Protein AF-A0A0L8VAP2-F1 (afdb_monomer_lite)

Secondary structure (DSSP, 8-state):
---------SHHHHHHHHHHHHTTS------------GGGGGTTSS-HHHHHHHHHHHHHHHHHHHHT--

Foldseek 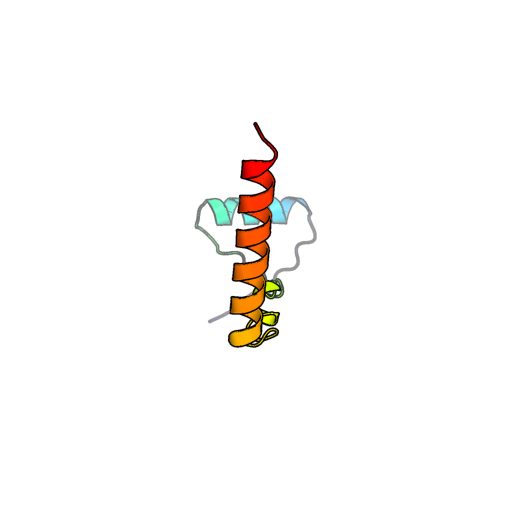3Di:
DDDDDDDDPDPCVVVVVVVCVVVVNDDDDDPDDPPPPVVVVCVPVDDPVRVVVVVVVVVVVVVVVVVVPD

Organism: NCBI:txid1409788

Structure (mmCIF, N/CA/C/O backbone):
data_AF-A0A0L8VAP2-F1
#
_entry.id   AF-A0A0L8VAP2-F1
#
loop_
_atom_site.group_PDB
_atom_site.id
_atom_site.type_symbol
_atom_site.label_atom_id
_atom_site.label_alt_id
_atom_site.label_comp_id
_atom_site.label_asym_id
_atom_site.label_entity_id
_atom_site.label_seq_id
_atom_site.pdbx_PDB_ins_code
_atom_site.Cartn_x
_atom_site.Cartn_y
_atom_site.Cartn_z
_atom_site.occupancy
_atom_site.B_iso_or_equiv
_atom_site.auth_seq_id
_atom_site.auth_comp_id
_atom_site.auth_asym_id
_atom_site.auth_atom_id
_atom_site.pdbx_PDB_model_num
ATOM 1 N N . MET A 1 1 ? 4.010 5.356 34.610 1.00 53.47 1 MET A N 1
ATOM 2 C CA . MET A 1 1 ? 2.965 5.479 33.572 1.00 53.47 1 MET A CA 1
ATOM 3 C C . MET A 1 1 ? 1.831 4.552 33.946 1.00 53.47 1 MET A C 1
ATOM 5 O O . MET A 1 1 ? 2.038 3.346 33.964 1.00 53.47 1 MET A O 1
ATOM 9 N N . GLU A 1 2 ? 0.670 5.100 34.276 1.00 63.53 2 GLU A N 1
ATOM 10 C CA . GLU A 1 2 ? -0.531 4.314 34.566 1.00 63.53 2 GLU A CA 1
ATOM 11 C C . GLU A 1 2 ? -1.327 4.144 33.266 1.00 63.53 2 GLU A C 1
ATOM 13 O O . GLU A 1 2 ? -1.488 5.099 32.509 1.00 63.53 2 GLU A O 1
ATOM 18 N N . THR A 1 3 ? -1.760 2.920 32.951 1.00 69.44 3 THR A N 1
ATOM 19 C CA . THR A 1 3 ? -2.499 2.617 31.713 1.00 69.44 3 THR A CA 1
ATOM 20 C C . THR A 1 3 ? -3.877 2.089 32.072 1.00 69.44 3 THR A C 1
ATOM 22 O O . THR A 1 3 ? -3.987 1.050 32.719 1.00 69.44 3 THR A O 1
ATOM 25 N N . ILE A 1 4 ? -4.926 2.778 31.623 1.00 70.25 4 ILE A N 1
ATOM 26 C CA . ILE A 1 4 ? -6.313 2.353 31.827 1.00 70.25 4 ILE A CA 1
ATOM 27 C C . ILE A 1 4 ? -6.817 1.725 30.529 1.00 70.25 4 ILE A C 1
ATOM 29 O O . ILE A 1 4 ? -6.871 2.379 29.487 1.00 70.25 4 ILE A O 1
ATOM 33 N N . LYS A 1 5 ? -7.183 0.442 30.584 1.00 71.94 5 LYS A N 1
ATOM 34 C CA . LYS A 1 5 ? -7.818 -0.260 29.466 1.00 71.94 5 LYS A CA 1
ATOM 35 C C . LYS A 1 5 ? -9.333 -0.139 29.615 1.00 71.94 5 LYS A C 1
ATOM 37 O O . LYS A 1 5 ? -9.901 -0.682 30.555 1.00 71.94 5 LYS A O 1
ATOM 42 N N . ILE A 1 6 ? -9.969 0.573 28.690 1.00 73.19 6 ILE A N 1
ATOM 43 C CA . ILE A 1 6 ? -11.424 0.746 28.652 1.00 73.19 6 ILE A CA 1
ATOM 44 C C . ILE A 1 6 ? -12.032 -0.099 27.533 1.00 73.19 6 ILE A C 1
ATOM 46 O O . ILE A 1 6 ? -11.551 -0.088 26.401 1.00 73.19 6 ILE A O 1
ATOM 50 N N . GLU A 1 7 ? -13.098 -0.831 27.850 1.00 75.31 7 GLU A N 1
ATOM 51 C CA . GLU A 1 7 ? -13.892 -1.558 26.862 1.00 75.31 7 GLU A CA 1
ATOM 52 C C . GLU A 1 7 ? -15.101 -0.709 26.455 1.00 75.31 7 GLU A C 1
ATOM 54 O O . GLU A 1 7 ? -15.927 -0.319 27.282 1.00 75.31 7 GLU A O 1
ATOM 59 N N . LEU A 1 8 ? -15.202 -0.399 25.164 1.00 78.75 8 LEU A N 1
ATOM 60 C CA . LEU A 1 8 ? -16.276 0.432 24.630 1.00 78.75 8 LEU A CA 1
ATOM 61 C C . LEU A 1 8 ? -17.429 -0.455 24.166 1.00 78.75 8 LEU A C 1
ATOM 63 O O . LEU A 1 8 ? -17.360 -1.075 23.109 1.00 78.75 8 LEU A O 1
ATOM 67 N N . LYS A 1 9 ? -18.521 -0.476 24.933 1.00 73.88 9 LYS A N 1
ATOM 68 C CA . LYS A 1 9 ? -19.741 -1.222 24.570 1.00 73.88 9 LYS A CA 1
ATOM 69 C C . LYS A 1 9 ? -20.644 -0.475 23.579 1.00 73.88 9 LYS A C 1
ATOM 71 O O . LYS A 1 9 ? -21.495 -1.083 22.938 1.00 73.88 9 LYS A O 1
ATOM 76 N N . ASN A 1 10 ? -20.472 0.843 23.447 1.00 78.81 10 ASN A N 1
ATOM 77 C CA . ASN A 1 10 ? -21.296 1.694 22.588 1.00 78.81 10 ASN A CA 1
ATOM 78 C C . ASN A 1 10 ? -20.546 2.069 21.299 1.00 78.81 10 ASN A C 1
ATOM 80 O O . ASN A 1 10 ? -19.452 2.631 21.354 1.00 78.81 10 ASN A O 1
ATOM 84 N N . LYS A 1 11 ? -21.172 1.827 20.139 1.00 71.50 11 LYS A N 1
ATOM 85 C CA . LYS A 1 11 ? -20.620 2.153 18.811 1.00 71.50 11 LYS A CA 1
ATOM 86 C C . LYS A 1 11 ? -20.303 3.649 18.645 1.00 71.50 11 LYS A C 1
ATOM 88 O O . LYS A 1 11 ? -19.336 3.993 17.972 1.00 71.50 11 LYS A O 1
ATOM 93 N N . ASN A 1 12 ? -21.052 4.530 19.312 1.00 77.19 12 ASN A N 1
ATOM 94 C CA . ASN A 1 12 ? -20.847 5.982 19.254 1.00 77.19 12 ASN A CA 1
ATOM 95 C C . ASN A 1 12 ? -19.634 6.451 20.070 1.00 77.19 12 ASN A C 1
ATOM 97 O O . ASN A 1 12 ? -19.080 7.511 19.790 1.00 77.19 12 ASN A O 1
ATOM 101 N N . ALA A 1 13 ? -19.181 5.665 21.052 1.00 81.25 13 ALA A N 1
ATOM 102 C CA . ALA A 1 13 ? -18.047 6.045 21.891 1.00 81.25 13 ALA A CA 1
ATOM 103 C C . ALA A 1 13 ? -16.739 6.117 21.088 1.00 81.25 13 ALA A C 1
ATOM 105 O O . ALA A 1 13 ? -15.914 6.998 21.317 1.00 81.25 13 ALA A O 1
ATOM 106 N N . LEU A 1 14 ? -16.579 5.250 20.082 1.00 80.38 14 LEU A N 1
ATOM 107 C CA . LEU A 1 14 ? -15.423 5.289 19.187 1.00 80.38 14 LEU A CA 1
ATOM 108 C C . LEU A 1 14 ? -15.380 6.584 18.362 1.00 80.38 14 LEU A C 1
ATOM 110 O O . LEU A 1 14 ? -14.304 7.133 18.135 1.00 80.38 14 LEU A O 1
ATOM 114 N N . ALA A 1 15 ? -16.538 7.085 17.925 1.00 83.12 15 ALA A N 1
ATOM 115 C CA . ALA A 1 15 ? -16.618 8.339 17.181 1.00 83.12 15 ALA A CA 1
ATOM 116 C C . ALA A 1 15 ? -16.190 9.532 18.049 1.00 83.12 15 ALA A C 1
ATOM 118 O O . ALA A 1 15 ? -15.430 10.377 17.585 1.00 83.12 15 ALA A O 1
ATOM 119 N N . ILE A 1 16 ? -16.600 9.555 19.321 1.00 83.31 16 ILE A N 1
ATOM 120 C CA . ILE A 1 16 ? -16.187 10.585 20.285 1.00 83.31 16 ILE A CA 1
ATOM 121 C C . ILE A 1 16 ? -14.670 10.554 20.484 1.00 83.31 16 ILE A C 1
ATOM 123 O O . ILE A 1 16 ? -14.022 11.591 20.381 1.00 83.31 16 ILE A O 1
ATOM 127 N N . LEU A 1 17 ? -14.082 9.373 20.691 1.00 83.31 17 LEU A N 1
ATOM 128 C CA . LEU A 1 17 ? -12.631 9.243 20.855 1.00 83.31 17 LEU A CA 1
ATOM 129 C C . LEU A 1 17 ? -11.853 9.702 19.615 1.00 83.31 17 LEU A C 1
ATOM 131 O O . LEU A 1 17 ? -10.845 10.388 19.750 1.00 83.31 17 LEU A O 1
ATOM 135 N N . LYS A 1 18 ? -12.338 9.393 18.406 1.00 82.06 18 LYS A N 1
ATOM 136 C CA . LYS A 1 18 ? -11.741 9.897 17.157 1.00 82.06 18 LYS A CA 1
ATOM 137 C C . LYS A 1 18 ? -11.829 11.419 17.048 1.00 82.06 18 LYS A C 1
ATOM 139 O O . LYS A 1 18 ? -10.901 12.053 16.557 1.00 82.06 18 LYS A O 1
ATOM 144 N N . SER A 1 19 ? -12.928 12.019 17.496 1.00 85.81 19 SER A N 1
ATOM 145 C CA . SER A 1 19 ? -13.065 13.479 17.540 1.00 85.81 19 SER A CA 1
ATOM 146 C C . SER A 1 19 ? -12.117 14.116 18.561 1.00 85.81 19 SER A C 1
ATOM 148 O O . SER A 1 19 ? -11.532 15.154 18.269 1.00 85.81 19 SER A O 1
ATOM 150 N N . LEU A 1 20 ? -11.904 13.479 19.717 1.00 86.56 20 LEU A N 1
ATOM 151 C CA . LEU A 1 20 ? -10.927 13.927 20.718 1.00 86.56 20 LEU A CA 1
ATOM 152 C C . LEU A 1 20 ? -9.482 13.801 20.216 1.00 86.56 20 LEU A C 1
ATOM 154 O O . LEU A 1 20 ? -8.653 14.661 20.512 1.00 86.56 20 LEU A O 1
ATOM 158 N N . GLU A 1 21 ? -9.186 12.769 19.423 1.00 86.25 21 GLU A N 1
ATOM 159 C CA . GLU A 1 21 ? -7.902 12.641 18.731 1.00 86.25 21 GLU A CA 1
ATOM 160 C C . GLU A 1 21 ? -7.698 13.761 17.704 1.00 86.25 21 GLU A C 1
ATOM 162 O O . GLU A 1 21 ? -6.648 14.396 17.696 1.00 86.25 21 GLU A O 1
ATOM 167 N N . LYS A 1 22 ? -8.723 14.092 16.904 1.00 86.38 22 LYS A N 1
ATOM 168 C CA . LYS A 1 22 ? -8.680 15.244 15.982 1.00 86.38 22 LYS A CA 1
ATOM 169 C C . LYS A 1 22 ? -8.477 16.582 16.697 1.00 86.38 22 LYS A C 1
ATOM 171 O O . LYS A 1 22 ? -7.880 17.487 16.127 1.00 86.38 22 LYS A O 1
ATOM 176 N N . ALA A 1 23 ? -8.969 16.705 17.928 1.00 90.88 23 ALA A N 1
ATOM 177 C CA . ALA A 1 23 ? -8.757 17.870 18.779 1.00 90.88 23 ALA A CA 1
ATOM 178 C C . ALA A 1 23 ? -7.390 17.861 19.502 1.00 90.88 23 ALA A C 1
ATOM 180 O O . ALA A 1 23 ? -7.148 18.729 20.336 1.00 90.88 23 ALA A O 1
ATOM 181 N N . ASN A 1 24 ? -6.504 16.896 19.209 1.00 83.69 24 ASN A N 1
ATOM 182 C CA . ASN A 1 24 ? -5.199 16.694 19.856 1.00 83.69 24 ASN A CA 1
ATOM 183 C C . ASN A 1 24 ? -5.263 16.508 21.385 1.00 83.69 24 ASN A C 1
ATOM 185 O O . ASN A 1 24 ? -4.268 16.707 22.080 1.00 83.69 24 ASN A O 1
ATOM 189 N N . MET A 1 25 ? -6.417 16.107 21.925 1.00 81.56 25 MET A N 1
ATOM 190 C CA . MET A 1 25 ? -6.600 15.902 23.368 1.00 81.56 25 MET A CA 1
ATOM 191 C C . MET A 1 25 ? -6.099 14.530 23.821 1.00 81.56 25 MET A C 1
ATOM 193 O O . MET A 1 25 ? -5.605 14.376 24.935 1.00 81.56 25 MET A O 1
ATOM 197 N N . ILE A 1 26 ? -6.246 13.523 22.960 1.00 83.69 26 ILE A N 1
ATOM 198 C CA . ILE A 1 26 ? -5.802 12.149 23.204 1.00 83.69 26 ILE A CA 1
ATOM 199 C C . ILE A 1 26 ? -5.130 11.599 21.948 1.00 83.69 26 ILE A C 1
ATOM 201 O O . ILE A 1 26 ? -5.409 12.052 20.844 1.00 83.69 26 ILE A O 1
ATOM 205 N N . LYS A 1 27 ? -4.281 10.582 22.100 1.00 79.56 27 LYS A N 1
ATOM 206 C CA . LYS A 1 27 ? -3.722 9.822 20.977 1.00 79.56 27 LYS A CA 1
ATOM 207 C C . LYS A 1 27 ? -4.247 8.397 21.038 1.00 79.56 27 LYS A C 1
ATOM 209 O O . LYS A 1 27 ? -4.007 7.704 22.028 1.00 79.56 27 LYS A O 1
ATOM 214 N N . LEU A 1 28 ? -4.950 7.946 20.001 1.00 77.94 28 LEU A N 1
ATOM 215 C CA . LEU A 1 28 ? -5.420 6.568 19.935 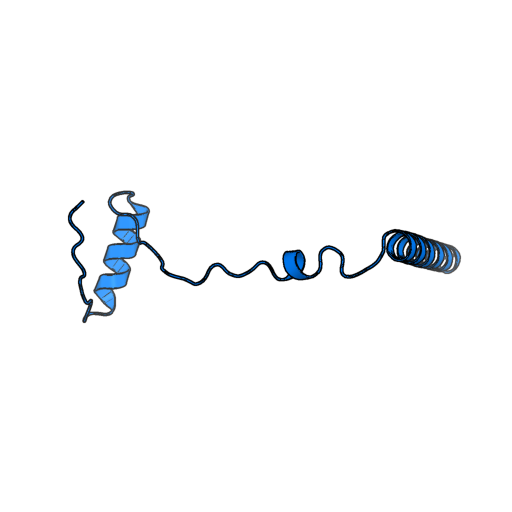1.00 77.94 28 LEU A CA 1
ATOM 216 C C . LEU A 1 28 ? -4.266 5.678 19.470 1.00 77.94 28 LEU A C 1
ATOM 218 O O . LEU A 1 28 ? -3.790 5.750 18.335 1.00 77.94 28 LEU A O 1
ATOM 222 N N . ILE A 1 29 ? -3.792 4.821 20.372 1.00 76.00 29 ILE A N 1
ATOM 223 C CA . ILE A 1 29 ? -2.746 3.852 20.051 1.00 76.00 29 ILE A CA 1
ATOM 224 C C . ILE A 1 29 ? -3.383 2.696 19.285 1.00 76.00 29 ILE A C 1
ATOM 226 O O . ILE A 1 29 ? -4.026 1.818 19.856 1.00 76.00 29 ILE A O 1
ATOM 230 N N . HIS A 1 30 ? -3.197 2.705 17.970 1.00 71.94 30 HIS A N 1
ATOM 231 C CA . HIS A 1 30 ? -3.612 1.615 17.107 1.00 71.94 30 HIS A CA 1
ATOM 232 C C . HIS A 1 30 ? -2.545 0.522 17.168 1.00 71.94 30 HIS A C 1
ATOM 234 O O . HIS A 1 30 ? -1.463 0.667 16.605 1.00 71.94 30 HIS A O 1
ATOM 240 N N . THR A 1 31 ? -2.846 -0.601 17.816 1.00 66.56 31 THR A N 1
ATOM 241 C CA . THR A 1 31 ? -2.034 -1.824 17.724 1.00 66.56 31 THR A CA 1
ATOM 242 C C . THR A 1 31 ? -2.352 -2.581 16.430 1.00 66.56 31 THR A C 1
ATOM 244 O O . THR A 1 31 ? -2.581 -3.788 16.417 1.00 66.56 31 THR A O 1
ATOM 247 N N . GLY A 1 32 ? -2.403 -1.856 15.311 1.00 53.91 32 GLY A N 1
ATOM 248 C CA . GLY A 1 32 ? -2.411 -2.465 13.989 1.00 53.91 32 GLY A CA 1
ATOM 249 C C . GLY A 1 32 ? -1.022 -3.027 13.723 1.00 53.91 32 GLY A C 1
ATOM 250 O O . GLY A 1 32 ? -0.029 -2.323 13.908 1.00 53.91 32 GLY A O 1
ATOM 251 N N . LYS A 1 33 ? -0.937 -4.299 13.317 1.00 56.31 33 LYS A N 1
ATOM 252 C CA . LYS A 1 33 ? 0.292 -4.859 12.740 1.00 56.31 33 LYS A CA 1
ATOM 253 C C . LYS A 1 33 ? 0.792 -3.854 11.708 1.00 56.31 33 LYS A C 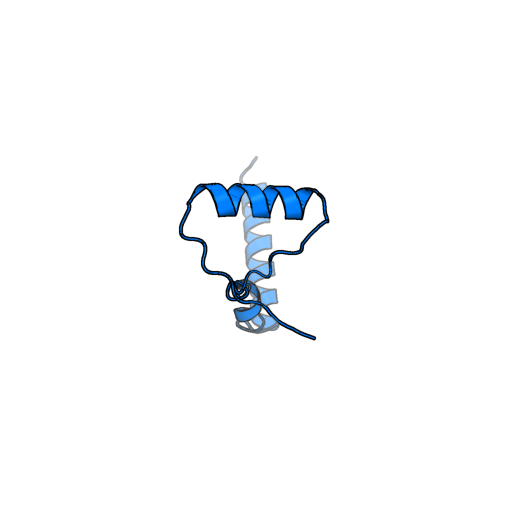1
ATOM 255 O O . LYS A 1 33 ? 0.043 -3.540 10.789 1.00 56.31 33 LYS A O 1
ATOM 260 N N . SER A 1 34 ? 2.011 -3.342 11.886 1.00 55.75 34 SER A N 1
ATOM 261 C CA . SER A 1 34 ? 2.704 -2.587 10.843 1.00 55.75 34 SER A CA 1
ATOM 262 C C . SER A 1 34 ? 2.491 -3.339 9.535 1.00 55.75 34 SER A C 1
ATOM 264 O O . SER A 1 34 ? 2.846 -4.520 9.445 1.00 55.75 34 SER A O 1
ATOM 266 N N . GLU A 1 35 ? 1.817 -2.706 8.575 1.00 60.91 35 GLU A N 1
ATOM 267 C CA . GLU A 1 35 ? 1.741 -3.239 7.225 1.00 60.91 35 GLU A CA 1
ATOM 268 C C . GLU A 1 35 ? 3.187 -3.360 6.757 1.00 60.91 35 GLU A C 1
ATOM 270 O O . GLU A 1 35 ? 3.867 -2.367 6.496 1.00 60.91 35 GLU A O 1
ATOM 275 N N . LYS A 1 36 ? 3.709 -4.591 6.777 1.00 60.00 36 LYS A N 1
ATOM 276 C CA . LYS A 1 36 ? 5.036 -4.894 6.258 1.00 60.00 36 LYS A CA 1
ATOM 277 C C . LYS A 1 36 ? 5.020 -4.415 4.817 1.00 60.00 36 LYS A C 1
ATOM 279 O O . LYS A 1 36 ? 4.318 -5.018 4.014 1.00 60.00 36 LYS A O 1
ATOM 284 N N . ASN A 1 37 ? 5.758 -3.350 4.506 1.00 66.38 37 ASN A N 1
ATOM 285 C CA . ASN A 1 37 ? 5.863 -2.851 3.143 1.00 66.38 37 ASN A CA 1
ATOM 286 C C . ASN A 1 37 ? 6.358 -4.018 2.263 1.00 66.38 37 ASN A C 1
ATOM 288 O O . ASN A 1 37 ? 7.508 -4.442 2.425 1.00 66.38 37 ASN A O 1
ATOM 292 N N . PRO A 1 38 ? 5.501 -4.602 1.405 1.00 65.56 38 PRO A N 1
ATOM 293 C CA . PRO A 1 38 ? 5.811 -5.850 0.712 1.00 65.56 38 PRO A CA 1
ATOM 294 C C . PRO A 1 38 ? 7.009 -5.676 -0.224 1.00 65.56 38 PRO A C 1
ATOM 296 O O . PRO A 1 38 ? 7.761 -6.618 -0.449 1.00 65.56 38 PRO A O 1
ATOM 299 N N . LEU A 1 39 ? 7.255 -4.443 -0.677 1.00 67.44 39 LEU A N 1
ATOM 300 C CA . LEU A 1 39 ? 8.369 -4.091 -1.548 1.00 67.44 39 LEU A CA 1
ATOM 301 C C . LEU A 1 39 ? 9.729 -4.195 -0.845 1.00 67.44 39 LEU A C 1
ATOM 303 O O . LEU A 1 39 ? 10.723 -4.514 -1.491 1.00 67.44 39 LEU A O 1
ATOM 307 N N . LEU A 1 40 ? 9.792 -4.001 0.479 1.00 68.12 40 LEU A N 1
ATOM 308 C CA . LEU A 1 40 ? 11.040 -4.188 1.231 1.00 68.12 40 LEU A CA 1
ATOM 309 C C . LEU A 1 40 ? 11.475 -5.659 1.273 1.00 68.12 40 LEU A C 1
ATOM 311 O O . LEU A 1 40 ? 12.669 -5.926 1.366 1.00 68.12 40 LEU A O 1
ATOM 315 N N . GLN A 1 41 ? 10.534 -6.605 1.176 1.00 69.44 41 GLN A N 1
ATOM 316 C CA . GLN A 1 41 ? 10.838 -8.043 1.158 1.00 69.44 41 GLN A CA 1
ATOM 317 C C . GLN A 1 41 ? 11.442 -8.503 -0.174 1.00 69.44 41 GLN A C 1
ATOM 319 O O . GLN A 1 41 ? 12.059 -9.560 -0.227 1.00 69.44 41 GLN A O 1
ATOM 324 N N . LEU A 1 42 ? 11.280 -7.708 -1.234 1.00 73.31 42 LEU A N 1
ATOM 325 C CA . LEU A 1 42 ? 11.793 -8.008 -2.572 1.00 73.31 42 LEU A CA 1
ATOM 326 C C . LEU A 1 42 ? 13.186 -7.399 -2.819 1.00 73.31 42 LEU A C 1
ATOM 328 O O . LEU A 1 42 ? 13.783 -7.581 -3.883 1.00 73.31 42 LEU A O 1
ATOM 332 N N . LYS A 1 43 ? 13.726 -6.653 -1.845 1.00 74.81 43 LYS A N 1
ATOM 333 C CA . LYS A 1 43 ? 15.055 -6.045 -1.943 1.00 74.81 43 LYS A CA 1
ATOM 334 C C . LYS A 1 43 ? 16.120 -7.147 -1.956 1.00 74.81 43 LYS A C 1
ATOM 336 O O . LYS A 1 43 ? 16.318 -7.829 -0.957 1.00 74.81 43 LYS A O 1
ATOM 341 N N . GLY A 1 44 ? 16.826 -7.283 -3.078 1.00 79.38 44 GLY A N 1
ATOM 342 C CA . GLY A 1 44 ? 17.861 -8.306 -3.269 1.00 79.38 44 GLY A CA 1
ATOM 343 C C . GLY A 1 44 ? 17.352 -9.630 -3.846 1.00 79.38 44 GLY A C 1
ATOM 344 O O . GLY A 1 44 ? 18.132 -10.568 -3.959 1.00 79.38 44 GLY A O 1
ATOM 345 N N . SER A 1 45 ? 16.079 -9.718 -4.251 1.00 82.94 45 SER A N 1
ATOM 346 C CA . SER A 1 45 ? 15.543 -10.902 -4.946 1.00 82.94 45 SER A CA 1
ATOM 347 C C . SER A 1 45 ? 16.100 -11.092 -6.364 1.00 82.94 45 SER A C 1
ATOM 349 O O . SER A 1 45 ? 15.901 -12.147 -6.957 1.00 82.94 45 SER A O 1
ATOM 351 N N . ILE A 1 46 ? 16.785 -10.086 -6.913 1.00 87.06 46 ILE A N 1
ATOM 352 C CA . ILE A 1 46 ? 17.436 -10.118 -8.227 1.00 87.06 46 ILE A CA 1
ATOM 353 C C . ILE A 1 46 ? 18.885 -9.649 -8.042 1.00 87.06 46 ILE A C 1
ATOM 355 O O . ILE A 1 46 ? 19.134 -8.702 -7.289 1.00 87.06 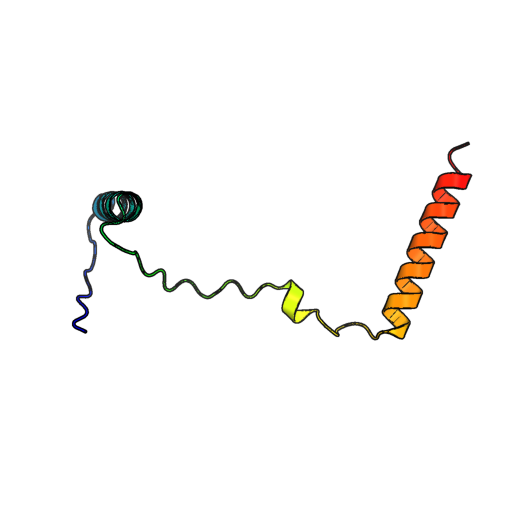46 ILE A O 1
ATOM 359 N N . SER A 1 47 ? 19.838 -10.321 -8.700 1.00 88.06 47 SER A N 1
ATOM 360 C CA . SER A 1 47 ? 21.249 -9.920 -8.691 1.00 88.06 47 SER A CA 1
ATOM 361 C C . SER A 1 47 ? 21.454 -8.586 -9.414 1.00 88.06 47 SER A C 1
ATOM 363 O O . SER A 1 47 ? 20.651 -8.189 -10.259 1.00 88.06 47 SER A O 1
ATOM 365 N N . HIS A 1 48 ? 22.542 -7.887 -9.088 1.00 86.69 48 HIS A N 1
ATOM 366 C CA . HIS A 1 48 ? 22.868 -6.605 -9.714 1.00 86.69 48 HIS A CA 1
ATOM 367 C C . HIS A 1 48 ? 22.977 -6.726 -11.240 1.00 86.69 48 HIS A C 1
ATOM 369 O O . HIS A 1 48 ? 2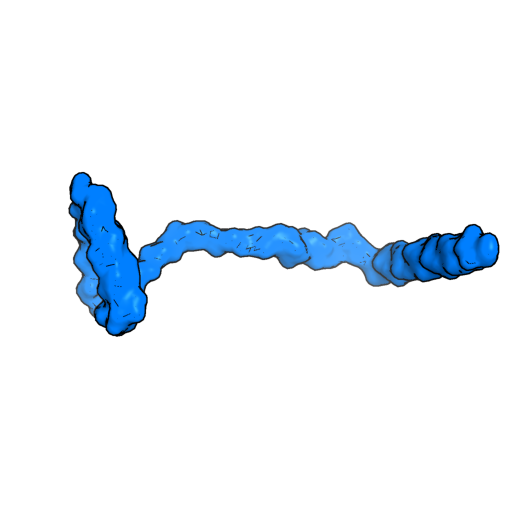2.333 -5.967 -11.961 1.00 86.69 48 HIS A O 1
ATOM 375 N N . ASP A 1 49 ? 23.697 -7.744 -11.711 1.00 90.25 49 ASP A N 1
ATOM 376 C CA . ASP A 1 49 ? 23.900 -7.994 -13.139 1.00 90.25 49 ASP A CA 1
ATOM 377 C C . ASP A 1 49 ? 22.570 -8.264 -13.849 1.00 90.25 49 ASP A C 1
ATOM 379 O O . ASP A 1 49 ? 22.272 -7.663 -14.879 1.00 90.25 49 ASP A O 1
ATOM 383 N N . ARG A 1 50 ? 21.694 -9.075 -13.236 1.00 88.38 50 ARG A N 1
ATOM 384 C CA . ARG A 1 50 ? 20.375 -9.378 -13.803 1.00 88.38 50 ARG A CA 1
ATOM 385 C C . ARG A 1 50 ? 19.460 -8.152 -13.838 1.00 88.38 50 ARG A C 1
ATOM 387 O O . ARG A 1 50 ? 18.638 -8.030 -14.742 1.00 88.38 50 ARG A O 1
ATOM 394 N N . ALA A 1 51 ? 19.585 -7.237 -12.878 1.00 89.00 51 ALA A N 1
ATOM 395 C CA . ALA A 1 51 ? 18.834 -5.985 -12.890 1.00 89.00 51 ALA A CA 1
ATOM 396 C C . ALA A 1 51 ? 19.284 -5.058 -14.032 1.00 89.00 51 ALA A C 1
ATOM 398 O O . ALA A 1 51 ? 18.440 -4.417 -14.661 1.00 89.00 51 ALA A O 1
ATOM 399 N N . ILE A 1 52 ? 20.589 -5.015 -14.320 1.00 91.69 52 ILE A N 1
ATOM 400 C CA . ILE A 1 52 ? 21.149 -4.251 -15.443 1.00 91.69 52 ILE A CA 1
ATOM 401 C C . ILE A 1 52 ? 20.663 -4.828 -16.775 1.00 91.69 52 ILE A C 1
ATOM 403 O O . ILE A 1 52 ? 20.173 -4.076 -17.615 1.00 91.69 52 ILE A O 1
ATOM 407 N N . GLU A 1 53 ? 20.718 -6.151 -16.950 1.00 93.31 53 GLU A N 1
ATOM 408 C CA . GLU A 1 53 ? 20.204 -6.818 -18.155 1.00 93.31 53 GLU A CA 1
ATOM 409 C C . GLU A 1 53 ? 18.736 -6.472 -18.425 1.00 93.31 53 GLU A C 1
ATOM 411 O O . GLU A 1 53 ? 18.384 -6.071 -19.533 1.00 93.31 53 GLU A O 1
ATOM 416 N N . LEU A 1 54 ? 17.884 -6.566 -17.398 1.00 91.12 54 LEU A N 1
ATOM 417 C CA . LEU A 1 54 ? 16.460 -6.245 -17.518 1.00 91.12 54 LEU A CA 1
ATOM 418 C C . LEU A 1 54 ? 16.230 -4.771 -17.869 1.00 91.12 54 LEU A C 1
ATOM 420 O O . LEU A 1 54 ? 15.342 -4.455 -18.658 1.00 91.12 54 LEU A O 1
ATOM 424 N N . ALA A 1 55 ? 17.029 -3.858 -17.311 1.00 91.69 55 ALA A N 1
ATOM 425 C CA . ALA A 1 55 ? 16.950 -2.444 -17.662 1.00 91.69 55 ALA A CA 1
ATOM 426 C C . ALA A 1 55 ? 17.303 -2.207 -19.141 1.00 91.69 55 ALA A C 1
ATOM 428 O O . ALA A 1 55 ? 16.621 -1.433 -19.814 1.00 91.69 55 ALA A O 1
ATOM 429 N N . HIS A 1 56 ? 18.318 -2.904 -19.656 1.00 93.81 56 HIS A N 1
ATOM 430 C CA . HIS A 1 56 ? 18.720 -2.828 -21.061 1.00 93.81 56 HIS A CA 1
ATOM 431 C C . HIS A 1 56 ? 17.650 -3.407 -21.998 1.00 93.81 56 HIS A C 1
ATOM 433 O O . HIS A 1 56 ? 17.338 -2.805 -23.022 1.00 93.81 56 HIS A O 1
ATOM 439 N N . GLU A 1 57 ? 17.044 -4.540 -21.639 1.00 91.94 57 GLU A N 1
ATOM 440 C CA . GLU A 1 57 ? 15.968 -5.171 -22.416 1.00 91.94 57 GLU A CA 1
ATOM 441 C C . GLU A 1 57 ? 14.723 -4.270 -22.515 1.00 91.94 57 GLU A C 1
ATOM 443 O O . GLU A 1 57 ? 14.129 -4.120 -23.589 1.00 91.94 57 GLU A O 1
ATOM 448 N N . ILE A 1 58 ? 14.367 -3.598 -21.415 1.00 93.62 58 ILE A N 1
ATOM 449 C CA . ILE A 1 58 ? 13.278 -2.614 -21.388 1.00 93.62 58 ILE A CA 1
ATOM 450 C C . ILE A 1 58 ? 13.593 -1.422 -22.293 1.00 93.62 58 ILE A C 1
ATOM 452 O O . ILE A 1 58 ? 12.715 -0.958 -23.021 1.00 93.62 58 ILE A O 1
ATOM 456 N N . GLU A 1 59 ? 14.822 -0.908 -22.257 1.00 91.69 59 GLU A N 1
ATOM 457 C CA . GLU A 1 59 ? 15.199 0.250 -23.068 1.00 91.69 59 GLU A CA 1
ATOM 458 C C . GLU A 1 59 ? 15.220 -0.085 -24.564 1.00 91.69 59 GLU A C 1
ATOM 460 O O . GLU A 1 59 ? 14.684 0.673 -25.372 1.00 91.69 59 GLU A O 1
ATOM 465 N N . ASN A 1 60 ? 15.723 -1.265 -24.932 1.00 90.06 60 ASN A N 1
ATOM 466 C CA . ASN A 1 60 ? 15.650 -1.765 -26.304 1.00 90.06 60 ASN A CA 1
ATOM 467 C C . ASN A 1 60 ? 14.197 -1.884 -26.775 1.00 90.06 60 ASN A C 1
ATOM 469 O O . ASN A 1 60 ? 13.853 -1.363 -27.833 1.00 90.06 60 ASN A O 1
ATOM 473 N N . SER A 1 61 ? 13.322 -2.457 -25.943 1.00 89.06 61 SER A N 1
ATOM 474 C CA . SER A 1 61 ? 11.889 -2.551 -26.244 1.00 89.06 61 SER A CA 1
ATOM 475 C C . SER A 1 61 ? 11.259 -1.171 -26.464 1.00 89.06 61 SER A C 1
ATOM 477 O O . SER A 1 61 ? 10.476 -0.982 -27.388 1.00 89.06 61 SER A O 1
ATOM 479 N N . ARG A 1 62 ? 11.610 -0.166 -25.653 1.00 89.81 62 ARG A N 1
ATOM 480 C CA . ARG A 1 62 ? 11.104 1.207 -25.832 1.00 89.81 62 ARG A CA 1
ATOM 481 C C . ARG A 1 62 ? 11.562 1.830 -27.144 1.00 89.81 62 ARG A C 1
ATOM 483 O O . ARG A 1 62 ? 10.776 2.537 -27.773 1.00 89.81 62 ARG A O 1
ATOM 490 N N . ASN A 1 63 ? 12.808 1.592 -27.540 1.00 88.81 63 ASN A N 1
ATOM 491 C CA . ASN A 1 63 ? 13.347 2.100 -28.798 1.00 88.81 63 ASN A CA 1
ATOM 492 C C . ASN A 1 63 ? 12.673 1.428 -29.997 1.00 88.81 63 ASN A C 1
ATOM 494 O O . ASN A 1 63 ? 12.210 2.127 -30.892 1.00 88.81 63 ASN A O 1
ATOM 498 N N . GLU A 1 64 ? 12.468 0.110 -29.950 1.00 85.19 64 GLU A N 1
ATOM 499 C CA . GLU A 1 64 ? 11.700 -0.608 -30.974 1.00 85.19 64 GLU A CA 1
ATOM 500 C C . GLU A 1 64 ? 10.270 -0.074 -31.122 1.00 85.19 64 GLU A C 1
ATOM 502 O O . GLU A 1 64 ? 9.735 -0.007 -32.226 1.00 85.19 64 GLU A O 1
ATOM 507 N N . TRP A 1 65 ? 9.629 0.314 -30.019 1.00 84.75 65 TRP A N 1
ATOM 508 C CA . TRP A 1 65 ? 8.286 0.892 -30.059 1.00 84.75 65 TRP A CA 1
ATOM 509 C C . TRP A 1 65 ? 8.276 2.300 -30.652 1.00 84.75 65 TRP A C 1
ATOM 511 O O . TRP A 1 65 ? 7.350 2.623 -31.390 1.00 84.75 65 TRP A O 1
ATOM 521 N N . LYS A 1 66 ? 9.304 3.115 -30.380 1.00 82.94 66 LYS A N 1
ATOM 522 C CA . LYS A 1 66 ? 9.466 4.441 -30.998 1.00 82.94 66 LYS A CA 1
ATOM 523 C C . LYS A 1 66 ? 9.682 4.338 -32.506 1.00 82.94 66 LYS A C 1
ATOM 525 O O . LYS A 1 66 ? 9.044 5.078 -33.251 1.00 82.94 66 LYS A O 1
ATOM 530 N N . ASP A 1 67 ? 10.506 3.389 -32.943 1.00 76.44 67 ASP A N 1
ATOM 531 C CA . ASP A 1 67 ? 10.793 3.158 -34.363 1.00 76.44 67 ASP A CA 1
ATOM 532 C C . ASP A 1 67 ? 9.571 2.619 -35.126 1.00 76.44 67 ASP A C 1
ATOM 534 O O . ASP A 1 67 ? 9.442 2.828 -36.330 1.00 76.44 67 ASP A O 1
ATOM 538 N N . ARG A 1 68 ? 8.636 1.957 -34.430 1.00 72.25 68 ARG A N 1
ATOM 539 C CA . ARG A 1 68 ? 7.357 1.487 -34.993 1.00 72.25 68 ARG A CA 1
ATOM 540 C C . ARG A 1 68 ? 6.259 2.555 -35.044 1.00 72.25 68 ARG A C 1
ATOM 542 O O . ARG A 1 68 ? 5.233 2.303 -35.667 1.00 72.25 68 ARG A O 1
ATOM 549 N N . THR A 1 69 ? 6.440 3.712 -34.407 1.00 59.53 69 THR A N 1
ATOM 550 C CA . THR A 1 69 ? 5.480 4.839 -34.413 1.00 59.53 69 THR A CA 1
ATOM 551 C C . THR A 1 69 ? 5.832 5.931 -35.432 1.00 59.53 69 THR A C 1
ATOM 553 O O . THR A 1 69 ? 5.713 7.118 -35.130 1.00 59.53 69 THR A O 1
ATOM 556 N N . ILE A 1 70 ? 6.265 5.526 -36.631 1.00 53.31 70 ILE A N 1
ATOM 557 C CA . ILE A 1 70 ? 6.314 6.391 -37.825 1.00 53.31 70 ILE A CA 1
ATO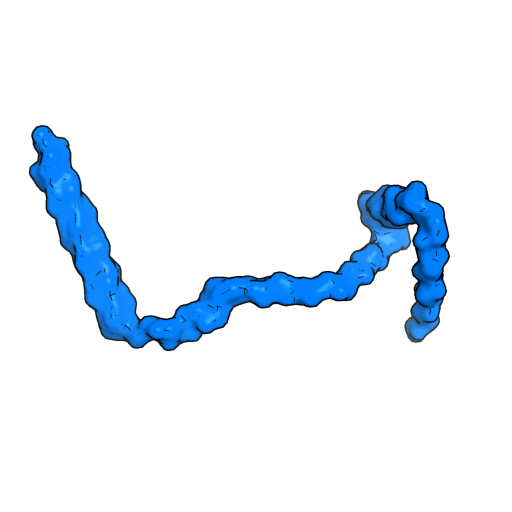M 558 C C . ILE A 1 70 ? 4.948 6.363 -38.513 1.00 53.31 70 ILE A C 1
ATOM 560 O O . ILE A 1 70 ? 4.419 5.244 -38.704 1.00 53.31 70 ILE A O 1
#

Radius of gyration: 25.79 Å; chains: 1; bounding box: 45×29×72 Å

pLDDT: mean 78.32, std 11.08, range [53.31, 93.81]

Sequence (70 aa):
METIKIELKNKNALAILKSLEKANMIKLIHTGKSEKNPLLQLKGSISHDRAIELAHEIENSRNEWKDRTI